Protein AF-A0A9X5XC72-F1 (afdb_monomer_lite)

Sequence (56 aa):
MPGTVTMYSTTWCGYCTRLKGQMDRAGIAYNEINIEQDPESAAFVEKANGGNQTVP

Secondary structure (DSSP, 8-state):
-PPPEEEEE-TT-HHHHHHHHHHHHHT--EEEEETTT-HHHHHHHHHHTTT-----

Structure (mmCIF, N/CA/C/O backbone):
data_AF-A0A9X5XC72-F1
#
_entry.id   AF-A0A9X5XC72-F1
#
loop_
_atom_site.group_PDB
_atom_site.id
_atom_site.type_symbol
_atom_site.label_atom_id
_atom_site.label_alt_id
_atom_site.label_comp_id
_atom_site.label_asym_id
_atom_site.label_entity_id
_atom_site.label_seq_id
_atom_site.pdbx_PDB_ins_code
_atom_site.Cartn_x
_atom_site.Cartn_y
_atom_site.Cartn_z
_atom_site.occupancy
_atom_site.B_iso_or_equiv
_atom_site.auth_seq_id
_atom_site.auth_comp_id
_atom_site.auth_asym_id
_atom_site.auth_atom_id
_atom_site.pdbx_PDB_model_num
ATOM 1 N N . MET A 1 1 ? -4.353 -15.608 16.976 1.00 45.09 1 MET A N 1
ATOM 2 C CA . MET A 1 1 ? -4.379 -14.132 16.919 1.00 45.09 1 MET A CA 1
ATOM 3 C C . MET A 1 1 ? -4.942 -13.770 15.559 1.00 45.09 1 MET A C 1
ATOM 5 O O . MET A 1 1 ? -4.449 -14.349 14.597 1.00 45.09 1 MET A O 1
ATOM 9 N N . PRO A 1 2 ? -5.996 -12.946 15.450 1.00 53.16 2 PRO A N 1
ATOM 10 C CA . PRO A 1 2 ? -6.383 -12.419 14.144 1.00 53.16 2 PRO A CA 1
ATOM 11 C C . PRO A 1 2 ? -5.146 -11.740 13.541 1.00 53.16 2 PRO A C 1
ATOM 13 O O . PRO A 1 2 ? -4.511 -10.928 14.211 1.00 53.16 2 PRO A O 1
ATOM 16 N N . GLY A 1 3 ? -4.727 -12.180 12.354 1.00 64.44 3 GLY A N 1
ATOM 17 C CA . GLY A 1 3 ? -3.568 -11.604 11.678 1.00 64.44 3 GLY A CA 1
ATOM 18 C C . GLY A 1 3 ? -3.856 -10.150 11.323 1.00 64.44 3 GLY A C 1
ATOM 19 O O . GLY A 1 3 ? -4.948 -9.840 10.848 1.00 64.44 3 GLY A O 1
ATOM 20 N N . THR A 1 4 ? -2.904 -9.258 11.581 1.00 82.62 4 THR A N 1
ATOM 21 C CA . THR A 1 4 ? -3.001 -7.857 11.165 1.00 82.62 4 THR A CA 1
ATOM 22 C C . THR A 1 4 ? -2.913 -7.792 9.642 1.00 82.62 4 THR A C 1
ATOM 24 O O . THR A 1 4 ? -2.009 -8.386 9.055 1.00 82.62 4 THR A O 1
ATOM 27 N N . VAL A 1 5 ? -3.849 -7.096 8.993 1.00 92.44 5 VAL A N 1
ATOM 28 C CA . VAL A 1 5 ? -3.805 -6.878 7.541 1.00 92.44 5 VAL A CA 1
ATOM 29 C C . VAL A 1 5 ? -2.648 -5.934 7.221 1.00 92.44 5 VAL A C 1
ATOM 31 O O . VAL A 1 5 ? -2.516 -4.892 7.855 1.00 92.44 5 VAL A O 1
ATOM 34 N N . THR A 1 6 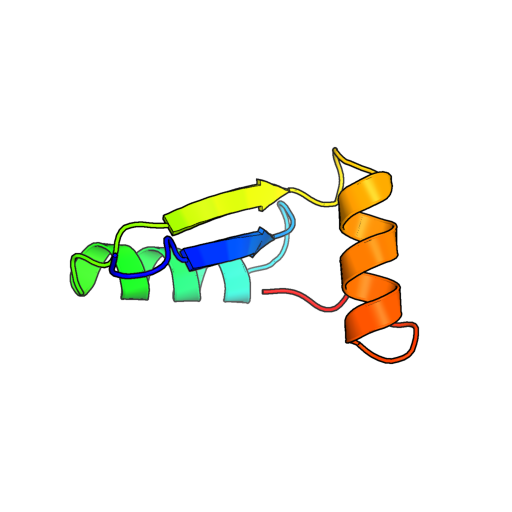? -1.828 -6.265 6.228 1.00 95.25 6 THR A N 1
ATOM 35 C CA . THR A 1 6 ? -0.845 -5.334 5.658 1.00 95.25 6 THR A CA 1
ATOM 36 C C . THR A 1 6 ? -1.328 -4.924 4.275 1.00 95.25 6 THR A C 1
ATOM 38 O O . THR A 1 6 ? -1.579 -5.786 3.437 1.00 95.25 6 THR A O 1
ATOM 41 N N . MET A 1 7 ? -1.473 -3.622 4.043 1.00 95.56 7 MET A N 1
ATOM 42 C CA . MET A 1 7 ? -1.850 -3.053 2.753 1.00 95.56 7 MET A CA 1
ATOM 43 C C . MET A 1 7 ? -0.620 -2.419 2.112 1.00 95.56 7 MET A C 1
ATOM 45 O O . MET A 1 7 ? -0.087 -1.439 2.631 1.00 95.56 7 MET A O 1
ATOM 49 N N . TYR A 1 8 ? -0.184 -2.956 0.976 1.00 97.38 8 TYR A N 1
ATOM 50 C CA . TYR A 1 8 ? 0.827 -2.307 0.149 1.00 97.38 8 TYR A CA 1
ATOM 51 C C . TYR A 1 8 ? 0.166 -1.219 -0.700 1.00 97.38 8 TYR A C 1
ATOM 53 O O . TYR A 1 8 ? -0.985 -1.342 -1.112 1.00 97.38 8 TYR A O 1
ATOM 61 N N . SER A 1 9 ? 0.860 -0.109 -0.911 1.00 97.38 9 SER A N 1
ATOM 62 C CA . SER A 1 9 ? 0.293 1.079 -1.548 1.00 97.38 9 SER A CA 1
ATOM 63 C C . SER A 1 9 ? 1.351 1.880 -2.300 1.00 97.38 9 SER A C 1
ATOM 65 O O . SER A 1 9 ? 2.550 1.700 -2.090 1.00 97.38 9 SER A O 1
ATOM 67 N N . THR A 1 10 ? 0.885 2.793 -3.149 1.00 96.75 10 THR A N 1
ATOM 68 C CA . THR A 1 10 ? 1.664 3.911 -3.695 1.00 96.75 10 THR A CA 1
ATOM 69 C C . THR A 1 10 ? 0.864 5.206 -3.548 1.00 96.75 10 THR A C 1
ATOM 71 O O . THR A 1 10 ? -0.363 5.184 -3.405 1.00 96.75 10 THR A O 1
ATOM 74 N N . THR A 1 11 ? 1.539 6.354 -3.603 1.00 94.69 11 THR A N 1
ATOM 75 C CA . THR A 1 11 ? 0.933 7.686 -3.421 1.00 94.69 11 THR A CA 1
ATOM 76 C C . THR A 1 11 ? -0.069 8.070 -4.509 1.00 94.69 11 THR A C 1
ATOM 78 O O . THR A 1 11 ? -1.023 8.798 -4.241 1.00 94.69 11 THR A O 1
ATOM 81 N N . TRP A 1 12 ? 0.119 7.578 -5.731 1.00 92.81 12 TRP A N 1
ATOM 82 C CA . TRP A 1 12 ? -0.711 7.906 -6.895 1.00 92.81 12 TRP A CA 1
ATOM 83 C C . TRP A 1 12 ? -1.826 6.878 -7.160 1.00 92.81 12 TRP A C 1
ATOM 85 O O . TRP A 1 12 ? -2.660 7.070 -8.049 1.00 92.81 12 TRP A O 1
ATOM 95 N N . CYS A 1 13 ? -1.869 5.779 -6.405 1.00 95.44 13 CYS A N 1
ATOM 96 C CA . CYS A 1 13 ? -2.799 4.676 -6.622 1.00 95.44 13 CYS A CA 1
ATOM 97 C C . CYS A 1 13 ? -4.201 4.975 -6.061 1.00 95.44 13 CYS A C 1
ATOM 99 O O . CYS A 1 13 ? -4.500 4.766 -4.884 1.00 95.44 13 CYS A O 1
ATOM 101 N N . GLY A 1 14 ? -5.123 5.387 -6.938 1.00 95.81 14 GLY A N 1
ATOM 102 C CA . GLY A 1 14 ? -6.520 5.649 -6.559 1.00 95.81 14 GLY A CA 1
ATOM 103 C C . GLY A 1 14 ? -7.271 4.422 -6.009 1.00 95.81 14 GLY A C 1
ATOM 104 O O . GLY A 1 14 ? -8.167 4.565 -5.174 1.00 95.81 14 GLY A O 1
ATOM 105 N N . TYR A 1 15 ? -6.894 3.205 -6.421 1.00 97.19 15 TYR A N 1
ATOM 106 C CA . TYR A 1 15 ? -7.448 1.965 -5.860 1.00 97.19 15 TYR A CA 1
ATOM 107 C C . TYR A 1 15 ? -7.028 1.750 -4.403 1.00 97.19 15 TYR A C 1
ATOM 109 O O . TYR A 1 15 ? -7.853 1.332 -3.592 1.00 97.19 15 TYR A O 1
ATOM 117 N N . CYS A 1 16 ? -5.793 2.114 -4.056 1.00 96.94 16 CYS A N 1
ATOM 118 C CA . CYS A 1 16 ? -5.249 2.036 -2.707 1.00 96.94 16 CYS A CA 1
ATOM 119 C C . CYS A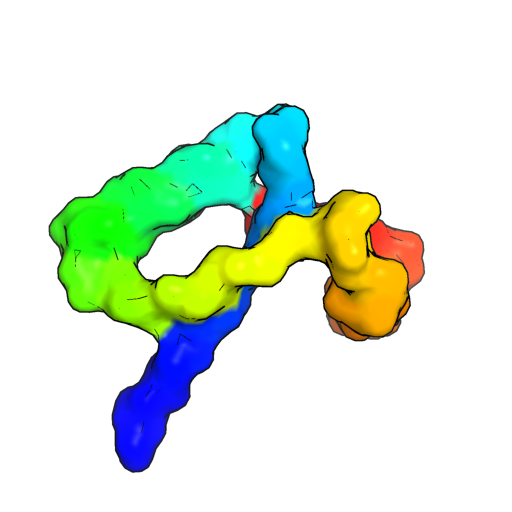 1 16 ? -6.036 2.964 -1.776 1.00 96.94 16 CYS A C 1
ATOM 121 O O . CYS A 1 16 ? -6.530 2.531 -0.736 1.00 96.94 16 CYS A O 1
ATOM 123 N N . THR A 1 17 ? -6.287 4.208 -2.206 1.00 96.81 17 THR A N 1
ATOM 124 C CA . THR A 1 17 ? -7.149 5.151 -1.472 1.00 96.81 17 THR A CA 1
ATOM 125 C C . THR A 1 17 ? -8.563 4.602 -1.269 1.00 96.81 17 THR A C 1
ATOM 127 O O . THR A 1 17 ? -9.133 4.718 -0.181 1.00 96.81 17 THR A O 1
ATOM 130 N N . ARG A 1 18 ? -9.146 3.979 -2.300 1.00 97.88 18 ARG A N 1
ATOM 131 C CA . ARG A 1 18 ? -10.489 3.394 -2.211 1.00 97.88 18 ARG A CA 1
ATOM 132 C C . ARG A 1 18 ? -10.545 2.223 -1.227 1.00 97.88 18 ARG A C 1
ATOM 134 O O . ARG A 1 18 ? -11.487 2.170 -0.434 1.00 97.88 18 ARG A O 1
ATOM 141 N N . LEU A 1 19 ? -9.583 1.300 -1.287 1.00 97.25 19 LEU A N 1
ATOM 142 C CA . LEU A 1 19 ? -9.517 0.139 -0.395 1.00 97.25 19 LEU A CA 1
ATOM 143 C C . LEU A 1 19 ? -9.311 0.575 1.057 1.00 97.25 19 LEU A C 1
ATOM 145 O O . LEU A 1 19 ? -10.034 0.109 1.935 1.00 97.25 19 LEU A O 1
ATOM 149 N N . LYS A 1 20 ? -8.415 1.538 1.291 1.00 95.62 20 LYS A N 1
ATOM 150 C CA . LYS A 1 20 ? -8.184 2.154 2.602 1.00 95.62 20 LYS A CA 1
ATOM 151 C C . LYS A 1 20 ? -9.492 2.608 3.251 1.00 95.62 20 LYS A C 1
ATOM 153 O O . LYS A 1 20 ? -9.878 2.119 4.309 1.00 95.62 20 LYS A O 1
ATOM 158 N N . GLY A 1 21 ? -10.266 3.421 2.531 1.00 97.12 21 GLY A N 1
ATOM 159 C CA . GLY A 1 21 ? -11.565 3.885 3.016 1.00 97.12 21 GLY A CA 1
ATOM 160 C C . GLY A 1 21 ? -12.614 2.775 3.169 1.00 97.12 21 GLY A C 1
ATOM 161 O O . GLY A 1 21 ? -13.575 2.941 3.918 1.00 97.12 21 GLY A O 1
ATOM 162 N N . GLN A 1 22 ? -12.508 1.649 2.452 1.00 97.50 22 GLN A N 1
ATOM 163 C CA . GLN A 1 22 ? -13.370 0.479 2.683 1.00 97.50 22 GLN A CA 1
ATOM 164 C C . GLN A 1 22 ? -13.010 -0.236 3.989 1.00 97.50 22 GLN A C 1
ATOM 166 O O . GLN A 1 22 ? -13.919 -0.565 4.748 1.00 97.50 22 GLN A O 1
ATOM 171 N N . MET A 1 23 ? -11.719 -0.425 4.268 1.00 96.12 23 MET A N 1
ATOM 172 C CA . MET A 1 23 ? -11.247 -1.033 5.515 1.00 96.12 23 MET A CA 1
ATOM 173 C C . MET A 1 23 ? -11.583 -0.170 6.731 1.00 96.12 23 MET A C 1
ATOM 175 O O . MET A 1 23 ? -12.122 -0.696 7.704 1.00 96.12 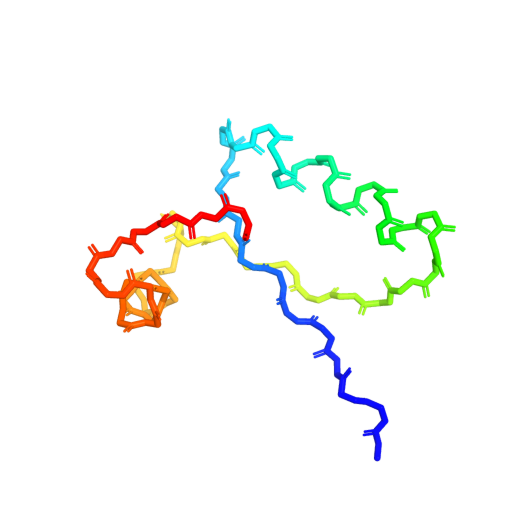23 MET A O 1
ATOM 179 N N . ASP A 1 24 ? -11.382 1.149 6.634 1.00 95.50 24 ASP A N 1
ATOM 180 C CA . ASP A 1 24 ? -11.731 2.103 7.696 1.00 95.50 24 ASP A CA 1
ATOM 181 C C . ASP A 1 24 ? -13.223 2.013 8.056 1.00 95.50 24 ASP A C 1
ATOM 183 O O . ASP A 1 24 ? -13.590 1.903 9.225 1.00 95.50 24 ASP A O 1
ATOM 187 N N . ARG A 1 25 ? -14.106 1.983 7.045 1.00 97.62 25 ARG A N 1
ATOM 188 C CA . ARG A 1 25 ? -15.562 1.843 7.245 1.00 97.62 25 ARG A CA 1
ATOM 189 C C . ARG A 1 25 ? -15.969 0.487 7.814 1.00 97.62 25 ARG A C 1
ATOM 191 O O . ARG A 1 25 ? -16.987 0.404 8.493 1.00 97.62 25 ARG A O 1
ATOM 198 N N . ALA A 1 26 ? -15.210 -0.562 7.513 1.00 96.00 26 ALA A N 1
ATOM 199 C CA . ALA A 1 26 ? -15.445 -1.905 8.028 1.00 96.00 26 ALA A CA 1
ATOM 200 C C . ALA A 1 26 ? -14.848 -2.124 9.433 1.00 96.00 26 ALA A C 1
ATOM 202 O O . ALA A 1 26 ? -15.065 -3.184 10.015 1.00 96.00 26 ALA A O 1
ATOM 203 N N . GLY A 1 27 ? -14.099 -1.155 9.977 1.00 94.88 27 GLY A N 1
ATOM 204 C CA . GLY A 1 27 ? -13.395 -1.301 11.254 1.00 94.88 27 GLY A CA 1
ATOM 205 C C . GLY A 1 27 ? -12.245 -2.312 11.201 1.00 94.88 27 GLY A C 1
ATOM 206 O O . GLY A 1 27 ? -11.876 -2.880 12.228 1.00 94.88 27 GLY A O 1
ATOM 207 N N . ILE A 1 28 ? -11.698 -2.573 10.011 1.00 93.88 28 ILE A N 1
ATOM 208 C CA . ILE A 1 28 ? -10.576 -3.494 9.820 1.00 93.88 28 ILE A CA 1
ATOM 209 C C . ILE A 1 28 ? -9.290 -2.716 10.081 1.00 93.88 28 ILE A C 1
ATOM 211 O O . ILE A 1 28 ? -8.987 -1.768 9.365 1.00 93.88 28 ILE A O 1
ATOM 215 N N . ALA A 1 29 ? -8.526 -3.125 11.093 1.00 94.38 29 ALA A N 1
ATOM 216 C CA . ALA A 1 29 ? -7.202 -2.569 11.338 1.00 94.38 29 ALA A CA 1
ATOM 217 C C . ALA A 1 29 ? -6.197 -3.096 10.303 1.00 94.38 29 ALA A C 1
ATOM 219 O O . ALA A 1 29 ? -6.126 -4.305 10.057 1.00 94.38 29 ALA A O 1
ATOM 220 N N . TYR A 1 30 ? -5.399 -2.194 9.737 1.00 94.69 30 TYR A N 1
ATOM 221 C CA . TYR A 1 30 ? -4.350 -2.522 8.777 1.00 94.69 30 TYR A CA 1
ATOM 222 C C . TYR A 1 30 ? -3.089 -1.691 9.014 1.00 94.69 30 TYR A C 1
ATOM 224 O O . TYR A 1 30 ? -3.141 -0.586 9.552 1.00 94.69 30 TYR A O 1
ATOM 232 N N . ASN A 1 31 ? -1.955 -2.235 8.580 1.00 95.12 31 ASN A N 1
ATOM 233 C CA . ASN A 1 31 ? -0.696 -1.522 8.439 1.00 95.12 31 ASN A CA 1
ATOM 234 C C . ASN A 1 31 ? -0.495 -1.147 6.968 1.00 95.12 31 ASN A C 1
ATOM 236 O O . ASN A 1 31 ? -0.458 -2.029 6.113 1.00 95.12 31 ASN A O 1
ATOM 240 N N . GLU A 1 32 ? -0.373 0.140 6.668 1.00 95.12 32 GLU A N 1
ATOM 241 C CA . GLU A 1 32 ? -0.113 0.619 5.310 1.00 95.12 32 GLU A CA 1
ATOM 242 C C . GLU A 1 32 ? 1.395 0.730 5.071 1.00 95.12 32 GLU A C 1
ATOM 244 O O . GLU A 1 32 ? 2.107 1.364 5.847 1.00 95.12 32 GLU A O 1
ATOM 249 N N . ILE A 1 33 ? 1.876 0.129 3.984 1.00 96.81 33 ILE A N 1
ATOM 250 C CA . ILE A 1 33 ? 3.267 0.225 3.540 1.00 96.81 33 ILE A CA 1
ATOM 251 C C . ILE A 1 33 ? 3.284 0.865 2.156 1.00 96.81 33 ILE A C 1
ATOM 253 O O . ILE A 1 33 ? 2.661 0.358 1.221 1.00 96.81 33 ILE A O 1
ATOM 257 N N . ASN A 1 34 ? 4.003 1.978 2.015 1.00 96.75 34 ASN A N 1
ATOM 258 C CA . ASN A 1 34 ? 4.236 2.596 0.715 1.00 96.75 34 ASN A CA 1
ATOM 259 C C . ASN A 1 34 ? 5.494 1.999 0.073 1.00 96.75 34 ASN A C 1
ATOM 261 O O . ASN A 1 34 ? 6.608 2.265 0.525 1.00 96.75 34 ASN A O 1
ATOM 265 N N . ILE A 1 35 ? 5.318 1.235 -1.006 1.00 97.44 35 ILE A N 1
ATOM 266 C CA . ILE A 1 35 ? 6.432 0.563 -1.689 1.00 97.44 35 ILE A CA 1
ATOM 267 C C . ILE A 1 35 ? 7.364 1.536 -2.423 1.00 97.44 35 ILE A C 1
ATOM 269 O O . ILE A 1 35 ? 8.499 1.184 -2.720 1.00 97.44 35 ILE A O 1
ATOM 273 N N . GLU A 1 36 ? 6.938 2.779 -2.671 1.00 95.69 36 GLU A N 1
ATOM 274 C CA . GLU A 1 36 ? 7.797 3.821 -3.260 1.00 95.69 36 GLU A CA 1
ATOM 275 C C . GLU A 1 36 ? 8.906 4.270 -2.302 1.00 95.69 36 GLU A C 1
ATOM 277 O O . GLU A 1 36 ? 9.901 4.852 -2.729 1.00 95.69 36 GLU A O 1
ATOM 282 N N . GLN A 1 37 ? 8.725 4.028 -1.002 1.00 96.44 37 GLN A N 1
ATOM 283 C CA . GLN A 1 37 ? 9.660 4.430 0.050 1.00 96.44 37 GLN A CA 1
ATOM 284 C C . GLN A 1 37 ? 10.402 3.240 0.664 1.00 96.44 37 GLN A C 1
ATOM 286 O O . GLN A 1 37 ? 11.330 3.440 1.444 1.00 96.44 37 GLN A O 1
ATOM 291 N N . ASP A 1 38 ? 10.013 2.019 0.301 1.00 95.44 38 ASP A N 1
ATOM 292 C CA . ASP A 1 38 ? 10.579 0.785 0.825 1.00 95.44 38 ASP A CA 1
ATOM 293 C C . ASP A 1 38 ? 10.903 -0.186 -0.327 1.00 95.44 38 ASP A C 1
ATOM 295 O O . ASP A 1 38 ? 10.031 -0.936 -0.786 1.00 95.44 38 ASP A O 1
ATOM 299 N N . PRO A 1 39 ? 12.167 -0.190 -0.792 1.00 94.94 39 PRO A N 1
ATOM 300 C CA . PRO A 1 39 ? 12.623 -1.081 -1.851 1.00 94.94 39 PRO A CA 1
ATOM 301 C C . PRO A 1 39 ? 12.465 -2.570 -1.522 1.00 94.94 39 PRO A C 1
ATOM 303 O O . PRO A 1 39 ? 12.265 -3.374 -2.434 1.00 94.94 39 PRO A O 1
ATOM 306 N N . GLU A 1 40 ? 12.541 -2.960 -0.245 1.00 96.88 40 GLU A N 1
ATOM 307 C CA . GLU A 1 40 ? 12.357 -4.359 0.154 1.00 96.88 40 GLU A CA 1
ATOM 308 C C . GLU A 1 40 ? 10.895 -4.773 -0.020 1.00 96.88 40 GLU A C 1
ATOM 310 O O . GLU A 1 40 ? 10.602 -5.838 -0.572 1.00 96.88 40 GLU A O 1
ATOM 315 N N . SER A 1 41 ? 9.968 -3.895 0.363 1.00 96.38 41 SER A N 1
ATOM 316 C CA . SER A 1 41 ? 8.537 -4.104 0.138 1.00 96.38 41 SER A CA 1
ATOM 317 C C . SER A 1 41 ? 8.167 -4.095 -1.347 1.00 96.38 41 SER A C 1
ATOM 319 O O . SER A 1 41 ? 7.341 -4.906 -1.768 1.00 96.38 41 SER A O 1
ATOM 321 N N . ALA A 1 42 ? 8.803 -3.255 -2.168 1.00 96.56 42 ALA A N 1
ATOM 322 C CA . ALA A 1 42 ? 8.617 -3.280 -3.620 1.00 96.56 42 ALA A CA 1
ATOM 323 C C . ALA A 1 42 ? 9.044 -4.627 -4.228 1.00 96.56 42 ALA A C 1
ATOM 325 O O . ALA A 1 42 ? 8.283 -5.235 -4.982 1.00 96.56 42 ALA A O 1
ATOM 326 N N . ALA A 1 43 ? 10.216 -5.139 -3.835 1.00 97.19 43 ALA A N 1
ATOM 327 C CA . ALA A 1 43 ? 10.704 -6.446 -4.275 1.00 97.19 43 ALA A CA 1
ATOM 328 C C . ALA A 1 43 ? 9.803 -7.597 -3.797 1.00 97.19 43 ALA A C 1
ATOM 330 O O . ALA A 1 43 ? 9.586 -8.573 -4.521 1.00 97.19 43 ALA A O 1
ATOM 331 N N . PHE A 1 44 ? 9.248 -7.487 -2.587 1.00 97.00 44 PHE A N 1
ATOM 332 C CA . PHE A 1 44 ? 8.276 -8.447 -2.076 1.00 97.00 44 PHE A CA 1
ATOM 333 C C . PHE A 1 44 ? 7.000 -8.478 -2.929 1.00 97.00 44 PHE A C 1
ATOM 335 O O . PHE A 1 44 ? 6.590 -9.558 -3.360 1.00 97.00 44 PHE A O 1
ATOM 342 N N . VAL A 1 45 ? 6.401 -7.314 -3.203 1.00 96.50 45 VAL A N 1
ATOM 343 C CA . VAL A 1 45 ? 5.189 -7.197 -4.034 1.00 96.50 45 VAL A CA 1
ATOM 344 C C . VAL A 1 45 ? 5.449 -7.728 -5.439 1.00 96.50 45 VAL A C 1
ATOM 346 O O . VAL A 1 45 ? 4.668 -8.527 -5.950 1.00 96.50 45 VAL A O 1
ATOM 349 N N . GLU A 1 46 ? 6.580 -7.361 -6.035 1.00 96.50 46 GLU A N 1
ATOM 350 C CA . GLU A 1 46 ? 6.981 -7.830 -7.358 1.00 96.50 46 GLU A CA 1
ATOM 351 C C . GLU A 1 46 ? 7.078 -9.356 -7.416 1.00 96.50 46 GLU A C 1
ATOM 353 O O . GLU A 1 46 ? 6.502 -9.996 -8.299 1.00 96.50 46 GLU A O 1
ATOM 358 N N . LYS A 1 47 ? 7.737 -9.963 -6.425 1.00 97.06 47 LYS A N 1
ATOM 359 C CA . LYS A 1 47 ? 7.835 -11.419 -6.307 1.00 97.06 47 LYS A CA 1
ATOM 360 C C . LYS A 1 47 ? 6.464 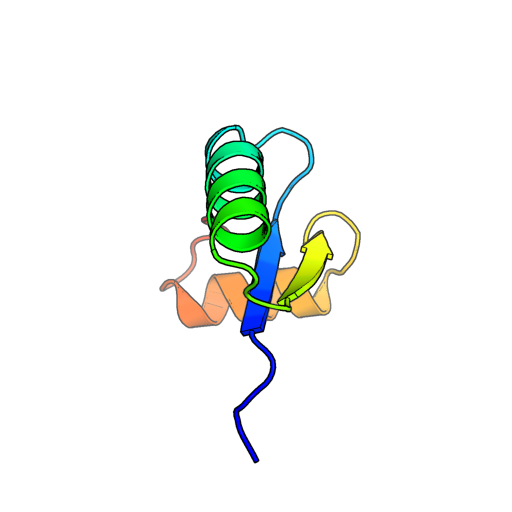-12.073 -6.124 1.00 97.06 47 LYS A C 1
ATOM 362 O O . LYS A 1 47 ? 6.220 -13.129 -6.705 1.00 97.06 47 LYS A O 1
ATOM 367 N N . ALA A 1 48 ? 5.585 -11.474 -5.322 1.00 94.94 48 ALA A N 1
ATOM 368 C CA . ALA A 1 48 ? 4.243 -11.994 -5.068 1.00 94.94 48 ALA A CA 1
ATOM 369 C C . ALA A 1 48 ? 3.342 -11.929 -6.315 1.00 94.94 48 ALA A C 1
ATOM 371 O O . ALA A 1 48 ? 2.539 -12.832 -6.541 1.00 94.94 48 ALA A O 1
ATOM 372 N N . ASN A 1 49 ? 3.526 -10.908 -7.152 1.00 95.44 49 ASN A N 1
ATOM 373 C CA . ASN A 1 49 ? 2.670 -10.598 -8.298 1.00 95.44 49 ASN A CA 1
ATOM 374 C C . ASN A 1 49 ? 3.305 -10.958 -9.653 1.00 95.44 49 ASN A C 1
ATOM 376 O O . ASN A 1 49 ? 2.960 -10.380 -10.690 1.00 95.44 49 ASN A O 1
ATOM 380 N N . GLY A 1 50 ? 4.244 -11.909 -9.662 1.00 94.12 50 GLY A N 1
ATOM 381 C CA . GLY A 1 50 ? 4.828 -12.448 -10.892 1.00 94.12 50 GLY A CA 1
ATOM 382 C C . GLY A 1 50 ? 5.629 -11.427 -11.705 1.00 94.12 50 GLY A C 1
ATOM 383 O O . GLY A 1 50 ? 5.569 -11.449 -12.93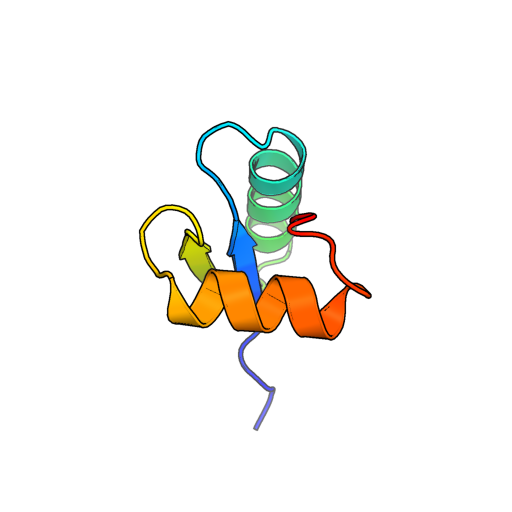1 1.00 94.12 50 GLY A O 1
ATOM 384 N N . GLY A 1 51 ? 6.351 -10.529 -11.033 1.00 93.56 51 GLY A N 1
ATOM 385 C CA . GLY A 1 51 ? 7.159 -9.480 -11.660 1.00 93.56 51 GLY A CA 1
ATOM 386 C C . GLY A 1 51 ? 6.490 -8.104 -11.717 1.00 93.56 51 GLY A C 1
ATOM 387 O O . GLY A 1 51 ? 7.077 -7.174 -12.257 1.00 93.56 51 GLY A O 1
ATOM 388 N N . ASN A 1 52 ? 5.277 -7.942 -11.177 1.00 92.25 52 ASN A N 1
ATOM 389 C CA . ASN A 1 52 ? 4.553 -6.668 -11.224 1.00 92.25 52 ASN A CA 1
ATOM 390 C C . ASN A 1 52 ? 4.516 -5.974 -9.863 1.00 92.25 52 ASN A C 1
ATOM 392 O O . ASN A 1 52 ? 4.158 -6.578 -8.860 1.00 92.25 52 ASN A O 1
ATOM 396 N N . GLN A 1 53 ? 4.740 -4.664 -9.831 1.00 93.1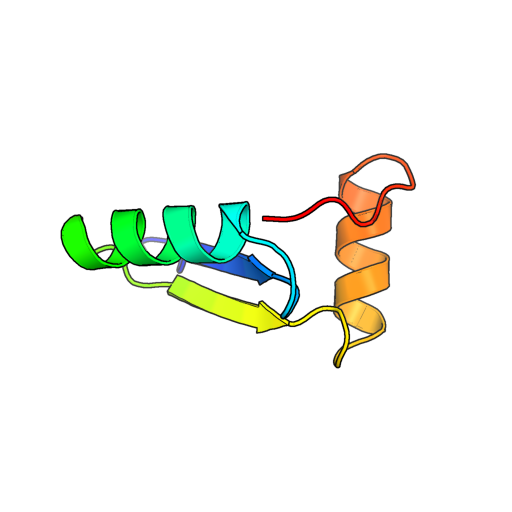2 53 GLN A N 1
ATOM 397 C CA . GLN A 1 53 ? 4.549 -3.844 -8.624 1.00 93.12 53 GLN A CA 1
ATOM 398 C C . GLN A 1 53 ? 3.103 -3.331 -8.497 1.00 93.12 53 GLN A C 1
ATOM 400 O O . GLN A 1 53 ? 2.851 -2.185 -8.131 1.00 93.12 53 GLN A O 1
ATOM 405 N N . THR A 1 54 ? 2.132 -4.167 -8.870 1.00 94.69 54 THR A N 1
ATOM 406 C CA . THR A 1 54 ? 0.708 -3.820 -8.807 1.00 94.69 54 THR A CA 1
ATOM 407 C C . THR A 1 54 ? 0.237 -3.778 -7.357 1.00 94.69 54 THR A C 1
ATOM 409 O O . THR A 1 54 ? 0.458 -4.723 -6.608 1.00 94.69 54 THR A O 1
ATOM 412 N N . VAL A 1 55 ? -0.431 -2.683 -6.998 1.00 95.00 55 VAL A N 1
ATOM 413 C CA . VAL A 1 55 ? -1.035 -2.414 -5.686 1.00 95.00 55 VAL A CA 1
ATOM 414 C C . VAL A 1 55 ? -2.440 -1.805 -5.878 1.00 95.00 55 VAL A C 1
ATOM 416 O O . VAL A 1 55 ? -2.730 -1.305 -6.977 1.00 95.00 55 VAL A O 1
ATOM 419 N N . PRO A 1 56 ? -3.311 -1.780 -4.850 1.00 86.88 56 PRO A N 1
ATOM 420 C CA . PRO A 1 56 ? -3.135 -2.392 -3.530 1.00 86.88 56 PRO A CA 1
ATOM 421 C C . PRO A 1 56 ? -3.086 -3.918 -3.587 1.00 86.88 56 PRO A C 1
ATOM 423 O O . PRO A 1 56 ? -3.817 -4.497 -4.422 1.00 86.88 56 PRO A O 1
#

pLDDT: mean 93.14, std 9.76, range [45.09, 97.88]

Radius of gyration: 11.6 Å; chains: 1; bounding box: 28×22×29 Å

Foldseek 3Di:
DPDAAEFEDAPPDPVSVVVVVVCVVVVRHHHYDYCVVPVVVQVVCCVVVVNDSDGD